Protein AF-A0A2X2SXK0-F1 (afdb_monomer)

Solvent-accessible surface area (backbone atoms only — not comparable to full-atom values): 7508 Å² total; per-residue (Å²): 117,48,99,84,74,48,75,44,63,49,76,51,75,51,76,50,79,52,72,46,80,45,92,98,57,70,77,46,78,46,72,36,73,45,78,49,72,50,71,60,50,86,94,46,49,73,61,50,53,57,49,49,55,52,52,51,52,52,48,50,56,54,34,50,54,50,48,59,58,48,49,57,56,49,52,54,53,51,55,50,53,58,53,60,69,69,55,80,92,82,76,85,80,74,82,86,83,87,78,94,75,85,86,76,88,78,86,81,90,80,88,86,88,133

Secondary structure (DSSP, 8-state):
--TT----EEEEEEEEEEEEE-TTS-EEEEEEEEEEEEE--GGGHHHHHHHHHHHHHHHHHHHHHHHHHHHHHHHHHHHHHHHHHTS----------PPP-PPP----------

Foldseek 3Di:
DPPVPDQFKDKDKDKDKDWDDDPPDDIHIDIFMDMDMDTDDPVPVVVVVVVVVVVVVVRVVVRVVVVVVCVVVVVVVVVVVVVVVVPDDPDPPDDDDDDDDDDDDDDDDDDDDD

Mean predicted aligned error: 14.66 Å

Nearest PDB structures (foldseek):
  4n4r-assembly2_D  TM=9.890E-01  e=6.776E-07  Salmonella enterica subsp. enterica serovar Typhimurium str. LT2
  5iv8-assembly2_D  TM=9.872E-01  e=9.344E-07  Klebsiella pneumoniae
  5ixm-assembly1_B  TM=9.706E-01  e=1.666E-06  Yersinia pestis
  4rh8-assembly3_C  TM=8.546E-01  e=3.378E-06  Escherichia coli K-12
  4p24-assembly1_F  TM=4.359E-01  e=4.104E+00  Staphylococcus aureus subsp. aureus Mu50

Organism: NCBI:txid158822

InterPro domains:
  IPR007485 LPS-assembly lipoprotein LptE [PF04390] (3-71)
  IPR007485 LPS-assembly lipoprotein LptE [PTHR38098] (2-93)

Radius of gyration: 30.76 Å; Cα contacts (8 Å, |Δi|>4): 80; chains: 1; bounding box: 57×73×69 Å

pLDDT: mean 79.18, std 21.16, range [33.12, 98.06]

Sequence (114 aa):
MFQNGQTAEYQMVMVVNAQVLIPGHDIYPISAKTYRSFFDNPLTALAKDAEQDLIIKEMYTNVAQQLIRKLLAVHAADLEATKDEAKPISAQKTVAPAPAGRVSTTLPATSVSK

Structure (mmCIF, N/CA/C/O backbone):
data_AF-A0A2X2SXK0-F1
#
_entry.id   AF-A0A2X2SXK0-F1
#
loop_
_atom_site.group_PDB
_atom_site.id
_atom_site.type_symbol
_atom_site.label_atom_id
_atom_site.label_alt_id
_atom_site.label_comp_id
_atom_site.label_asym_id
_atom_site.label_entity_id
_atom_site.label_seq_id
_atom_site.pdbx_PDB_ins_code
_atom_site.Cartn_x
_atom_site.Cartn_y
_atom_site.Cartn_z
_atom_site.occupancy
_atom_site.B_iso_or_equiv
_atom_site.auth_seq_id
_atom_site.auth_comp_id
_atom_site.auth_asym_id
_atom_site.auth_atom_id
_atom_site.pdbx_PDB_model_num
ATOM 1 N N . MET A 1 1 ? 0.387 -4.983 -24.939 1.00 58.34 1 MET A N 1
ATOM 2 C CA . MET A 1 1 ? 1.215 -6.090 -25.469 1.00 58.34 1 MET A CA 1
ATOM 3 C C . MET A 1 1 ? 1.787 -5.659 -26.806 1.00 58.34 1 MET A C 1
ATOM 5 O O . MET A 1 1 ? 1.009 -5.302 -27.685 1.00 58.34 1 MET A O 1
ATOM 9 N N . PHE A 1 2 ? 3.112 -5.625 -26.950 1.00 56.53 2 PHE A N 1
ATOM 10 C CA . PHE A 1 2 ? 3.741 -5.390 -28.252 1.00 56.53 2 PHE A CA 1
ATOM 11 C C . PHE A 1 2 ? 3.500 -6.601 -29.172 1.00 56.53 2 PHE A C 1
ATOM 13 O O . PHE A 1 2 ? 3.363 -7.725 -28.690 1.00 56.53 2 PHE A O 1
ATOM 20 N N . GLN A 1 3 ? 3.450 -6.398 -30.496 1.00 66.56 3 GLN A N 1
ATOM 21 C CA . GLN A 1 3 ? 3.160 -7.475 -31.466 1.00 66.56 3 GLN A CA 1
ATOM 22 C C . GLN A 1 3 ? 4.206 -8.611 -31.475 1.00 66.56 3 GLN A C 1
ATOM 24 O O . GLN A 1 3 ? 3.973 -9.660 -32.064 1.00 66.56 3 GLN A O 1
ATOM 29 N N . ASN A 1 4 ? 5.342 -8.417 -30.800 1.00 68.88 4 ASN A N 1
ATOM 30 C CA . ASN A 1 4 ? 6.443 -9.371 -30.659 1.00 68.88 4 ASN A CA 1
ATOM 31 C C . ASN A 1 4 ? 6.377 -10.229 -29.374 1.00 68.88 4 ASN A C 1
ATOM 33 O O . ASN A 1 4 ? 7.280 -11.029 -29.145 1.00 68.88 4 ASN A O 1
ATOM 37 N N . GLY A 1 5 ? 5.359 -10.057 -28.520 1.00 68.50 5 GLY A N 1
ATOM 38 C CA . GLY A 1 5 ? 5.208 -10.820 -27.273 1.00 68.50 5 GLY A CA 1
ATOM 39 C C . GLY A 1 5 ? 6.068 -10.344 -26.094 1.00 68.50 5 GLY A C 1
ATOM 40 O O . GLY A 1 5 ? 6.059 -10.996 -25.053 1.00 68.50 5 GLY A O 1
ATOM 41 N N . GLN A 1 6 ? 6.789 -9.222 -26.214 1.00 69.19 6 GLN A N 1
ATOM 42 C CA . GLN A 1 6 ? 7.516 -8.632 -25.084 1.00 69.19 6 GLN A CA 1
ATOM 43 C C . GLN A 1 6 ? 6.565 -7.939 -24.095 1.00 69.19 6 GLN A C 1
ATOM 45 O O . GLN A 1 6 ? 5.587 -7.292 -24.499 1.00 69.19 6 GLN A O 1
ATOM 50 N N . THR A 1 7 ? 6.877 -8.056 -22.797 1.00 70.00 7 THR A N 1
ATOM 51 C CA . THR A 1 7 ? 6.196 -7.326 -21.720 1.00 70.00 7 THR A CA 1
ATOM 52 C C . THR A 1 7 ? 6.298 -5.835 -21.996 1.00 70.00 7 THR A C 1
ATOM 54 O O . THR A 1 7 ? 7.387 -5.279 -22.049 1.00 70.00 7 THR A O 1
ATOM 57 N N . ALA A 1 8 ? 5.154 -5.192 -22.213 1.00 75.62 8 ALA A N 1
ATOM 58 C CA . ALA A 1 8 ? 5.117 -3.756 -22.456 1.00 75.62 8 ALA A CA 1
ATOM 59 C C . ALA A 1 8 ? 5.038 -2.967 -21.149 1.00 75.62 8 ALA A C 1
ATOM 61 O O . ALA A 1 8 ? 5.627 -1.901 -21.030 1.00 75.62 8 ALA A O 1
ATOM 62 N N . GLU A 1 9 ? 4.311 -3.504 -20.173 1.00 85.00 9 GLU A N 1
ATOM 63 C CA . GLU A 1 9 ? 3.930 -2.805 -18.955 1.00 85.00 9 GLU A CA 1
ATOM 64 C C . GLU A 1 9 ? 3.998 -3.773 -17.777 1.00 85.00 9 GLU A C 1
ATOM 66 O O . GLU A 1 9 ? 3.461 -4.882 -17.842 1.00 85.00 9 GLU A O 1
ATOM 71 N N . TYR A 1 10 ? 4.623 -3.334 -16.690 1.00 89.38 10 TYR A N 1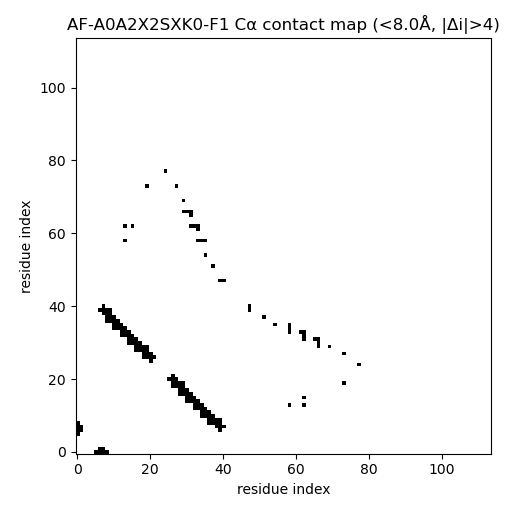
ATOM 72 C CA . TYR A 1 10 ? 4.501 -3.962 -15.384 1.00 89.38 10 TYR A CA 1
ATOM 73 C C . TYR A 1 10 ? 3.483 -3.204 -14.546 1.00 89.38 10 TYR A C 1
ATOM 75 O O . TYR A 1 10 ? 3.426 -1.974 -14.571 1.00 89.38 10 TYR A O 1
ATOM 83 N N . GLN A 1 11 ? 2.713 -3.948 -13.755 1.00 93.06 11 GLN A N 1
ATOM 84 C CA . GLN A 1 11 ? 1.829 -3.389 -12.742 1.00 93.06 11 GLN A CA 1
ATOM 85 C C . GLN A 1 11 ? 2.362 -3.734 -11.352 1.00 93.06 11 GLN A C 1
ATOM 87 O O . GLN A 1 11 ? 2.458 -4.901 -10.975 1.00 93.06 11 GLN A O 1
ATOM 92 N N . MET A 1 12 ? 2.654 -2.708 -10.563 1.00 94.56 12 MET A N 1
ATOM 93 C CA . MET A 1 12 ? 3.035 -2.821 -9.164 1.00 94.56 12 MET A CA 1
ATOM 94 C C . MET A 1 12 ? 1.803 -2.722 -8.276 1.00 94.56 12 MET A C 1
ATOM 96 O O . MET A 1 12 ? 0.989 -1.802 -8.395 1.00 94.56 12 MET A O 1
ATOM 100 N N . VAL A 1 13 ? 1.687 -3.665 -7.345 1.00 96.88 13 VAL A N 1
ATOM 101 C CA . VAL A 1 13 ? 0.603 -3.714 -6.367 1.00 96.88 13 VAL A CA 1
ATOM 102 C C . VAL A 1 13 ? 1.216 -3.789 -4.978 1.00 96.88 13 VAL A C 1
ATOM 104 O O . VAL A 1 13 ? 1.836 -4.789 -4.630 1.00 96.88 13 VAL A O 1
ATOM 107 N N . MET A 1 14 ? 1.020 -2.746 -4.173 1.00 97.44 14 MET A N 1
ATOM 108 C CA . MET A 1 14 ? 1.455 -2.733 -2.776 1.00 97.44 14 MET A CA 1
ATOM 109 C C . MET A 1 14 ? 0.229 -2.867 -1.884 1.00 97.44 14 MET A C 1
ATOM 111 O O . MET A 1 14 ? -0.683 -2.040 -1.942 1.00 97.44 14 MET A O 1
ATOM 115 N N . VAL A 1 15 ? 0.217 -3.924 -1.074 1.00 97.56 15 VAL A N 1
ATOM 116 C CA . VAL A 1 15 ? -0.799 -4.192 -0.055 1.00 97.56 15 VAL A CA 1
ATOM 117 C C . VAL A 1 15 ? -0.126 -4.062 1.300 1.00 97.56 15 VAL A C 1
ATOM 119 O O . VAL A 1 15 ? 0.858 -4.748 1.564 1.00 97.56 15 VAL A O 1
ATOM 122 N N . VAL A 1 16 ? -0.658 -3.196 2.155 1.00 97.88 16 VAL A N 1
ATOM 123 C CA . VAL A 1 16 ? -0.165 -3.021 3.522 1.00 97.88 16 VAL A CA 1
ATOM 124 C C . VAL A 1 16 ? -1.275 -3.380 4.488 1.00 97.88 16 VAL A C 1
ATOM 126 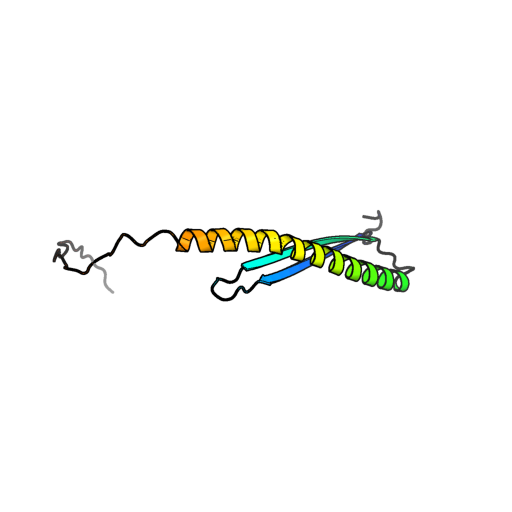O O . VAL A 1 16 ? -2.392 -2.877 4.371 1.00 97.88 16 VAL A O 1
ATOM 129 N N . ASN A 1 17 ? -0.943 -4.244 5.441 1.00 97.62 17 ASN A N 1
ATOM 130 C CA . ASN A 1 17 ? -1.808 -4.638 6.542 1.00 97.62 17 ASN A CA 1
ATOM 131 C C . ASN A 1 17 ? -1.209 -4.086 7.837 1.00 97.62 17 ASN A C 1
ATOM 133 O O . ASN A 1 17 ? -0.009 -4.221 8.066 1.00 97.62 17 ASN A O 1
ATOM 137 N N . ALA A 1 18 ? -2.040 -3.466 8.665 1.00 96.69 18 ALA A N 1
ATOM 138 C CA . ALA A 1 18 ? -1.663 -2.893 9.948 1.00 96.69 18 ALA A CA 1
ATOM 139 C C . ALA A 1 18 ? -2.783 -3.116 10.973 1.00 96.69 18 ALA A C 1
ATOM 141 O O . ALA A 1 18 ? -3.899 -3.509 10.631 1.00 96.69 18 ALA A O 1
ATOM 142 N N . GLN A 1 19 ? -2.474 -2.885 12.243 1.00 96.81 19 GLN A N 1
ATOM 143 C CA . GLN A 1 19 ? -3.418 -3.020 13.348 1.00 96.81 19 GLN A CA 1
ATOM 144 C C . GLN A 1 19 ? -3.275 -1.809 14.264 1.00 96.81 19 GLN A C 1
ATOM 146 O O . GLN A 1 19 ? -2.157 -1.364 14.528 1.00 96.81 19 GLN A O 1
ATOM 151 N N . VAL A 1 20 ? -4.402 -1.272 14.723 1.00 96.75 20 VAL A N 1
ATOM 152 C CA . VAL A 1 20 ? -4.449 -0.186 15.703 1.00 96.75 20 VAL A CA 1
ATOM 153 C C . VAL A 1 20 ? -4.852 -0.782 17.043 1.00 96.75 20 VAL A C 1
ATOM 155 O O . VAL A 1 20 ? -5.899 -1.415 17.147 1.00 96.75 20 VAL A O 1
ATOM 158 N N . LEU A 1 21 ? -4.005 -0.589 18.051 1.00 95.69 21 LEU A N 1
ATOM 159 C CA . LEU A 1 21 ? -4.256 -1.011 19.424 1.00 95.69 21 LEU A CA 1
ATOM 160 C C . LEU A 1 21 ? -4.659 0.212 20.249 1.00 95.69 21 LEU A C 1
ATOM 162 O O . LEU A 1 21 ? -3.866 1.145 20.387 1.00 95.69 21 LEU A O 1
ATOM 166 N N . ILE A 1 22 ? -5.866 0.186 20.809 1.00 94.00 22 ILE A N 1
ATOM 167 C CA . ILE A 1 22 ? -6.362 1.214 21.726 1.00 94.00 22 ILE A CA 1
ATOM 168 C C . ILE A 1 22 ? -6.482 0.565 23.112 1.00 94.00 22 ILE A C 1
ATOM 170 O O . ILE A 1 22 ? -7.237 -0.392 23.264 1.00 94.00 22 ILE A O 1
ATOM 174 N N . PRO A 1 23 ? -5.733 1.019 24.135 1.00 93.00 23 PRO A N 1
ATOM 175 C CA . PRO A 1 23 ? -5.845 0.460 25.479 1.00 93.00 23 PRO A CA 1
ATOM 176 C C . PRO A 1 23 ? -7.283 0.516 26.008 1.00 93.00 23 PRO A C 1
ATOM 178 O O . PRO A 1 23 ? -7.953 1.541 25.891 1.00 93.00 23 PRO A O 1
ATOM 181 N N . GLY A 1 24 ? -7.745 -0.584 26.604 1.00 90.38 24 GLY A N 1
ATOM 182 C CA . GLY A 1 24 ? -9.122 -0.713 27.093 1.00 90.38 24 GLY A CA 1
ATOM 183 C C . GLY A 1 24 ? -10.152 -1.059 26.015 1.00 90.38 24 GLY A C 1
ATOM 184 O O . GLY A 1 24 ? -11.295 -1.305 26.368 1.00 90.38 24 GLY A O 1
ATOM 185 N N . HIS A 1 25 ? -9.745 -1.137 24.747 1.00 89.88 25 HIS A N 1
ATOM 186 C CA . HIS A 1 25 ? -10.580 -1.547 23.621 1.00 89.88 25 HIS A CA 1
ATOM 187 C C . HIS A 1 25 ? -9.912 -2.701 22.859 1.00 89.88 25 HIS A C 1
ATOM 189 O O . HIS A 1 25 ? -8.794 -3.120 23.178 1.00 89.88 25 HIS A O 1
ATOM 195 N N . ASP A 1 26 ? -10.613 -3.240 21.862 1.00 90.31 26 ASP A N 1
ATOM 196 C CA . ASP A 1 26 ? -10.105 -4.328 21.026 1.00 90.31 26 ASP A CA 1
ATOM 197 C C . ASP A 1 26 ? -9.086 -3.827 19.973 1.00 90.31 26 ASP A C 1
ATOM 199 O O . ASP A 1 26 ? -8.766 -2.639 19.862 1.00 90.31 26 ASP A O 1
ATOM 203 N N . ILE A 1 27 ? -8.535 -4.755 19.197 1.00 94.44 27 ILE A N 1
ATOM 204 C CA . ILE A 1 27 ? -7.610 -4.491 18.099 1.00 94.44 27 ILE A CA 1
ATOM 205 C C . ILE A 1 27 ? -8.397 -4.197 16.820 1.00 94.44 27 ILE A C 1
ATOM 207 O O . ILE A 1 27 ? -9.187 -5.016 16.354 1.00 94.44 27 ILE A O 1
ATOM 211 N N . TYR A 1 28 ? -8.095 -3.071 16.171 1.00 97.00 28 TYR A N 1
ATOM 212 C CA . TYR A 1 28 ? -8.751 -2.664 14.928 1.00 97.00 28 TYR A CA 1
ATOM 213 C C . TYR A 1 28 ? -7.833 -2.905 13.717 1.00 97.00 28 TYR A C 1
ATOM 215 O O . TYR A 1 28 ? -6.890 -2.135 13.489 1.00 97.00 28 TYR A O 1
ATOM 223 N N . PRO A 1 29 ? -8.062 -3.962 12.913 1.00 97.06 29 PRO A N 1
ATO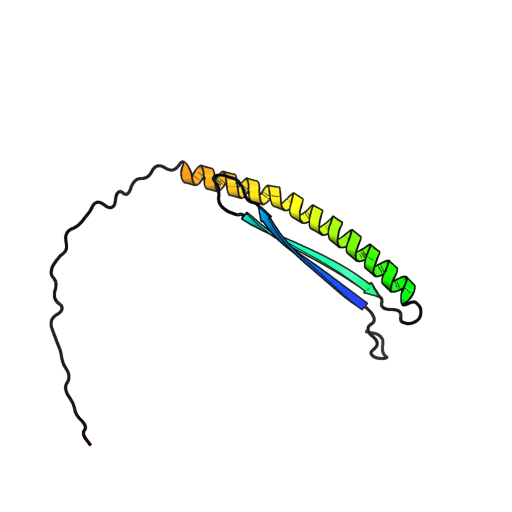M 224 C CA . PRO A 1 29 ? -7.268 -4.221 11.721 1.00 97.06 29 PRO A CA 1
ATOM 225 C C . PRO A 1 29 ? -7.605 -3.222 10.610 1.00 97.06 29 PRO A C 1
ATOM 227 O O . PRO A 1 29 ? -8.767 -2.967 10.296 1.00 97.06 29 PRO A O 1
ATOM 230 N N . ILE A 1 30 ? -6.573 -2.699 9.954 1.00 97.44 30 ILE A N 1
ATOM 231 C CA . ILE A 1 30 ? -6.708 -1.822 8.792 1.00 97.44 30 ILE A CA 1
ATOM 232 C C . ILE A 1 30 ? -5.786 -2.293 7.671 1.00 97.44 30 ILE A C 1
ATOM 234 O O . ILE A 1 30 ? -4.666 -2.747 7.892 1.00 97.44 30 ILE A O 1
ATOM 238 N N . SER A 1 31 ? -6.248 -2.165 6.434 1.00 97.56 31 SER A N 1
ATOM 239 C CA . SER A 1 31 ? -5.447 -2.483 5.253 1.00 97.56 31 SER A CA 1
ATOM 240 C C . SER A 1 31 ? -5.566 -1.388 4.209 1.00 97.56 31 SER A C 1
ATOM 242 O O . SER A 1 31 ? -6.578 -0.694 4.138 1.00 97.56 31 SER A O 1
ATOM 244 N N . ALA A 1 32 ? -4.547 -1.205 3.385 1.00 97.50 32 ALA A N 1
ATOM 245 C CA . ALA A 1 32 ? -4.574 -0.270 2.270 1.00 97.50 32 ALA A CA 1
ATOM 246 C C . ALA A 1 32 ? -3.858 -0.876 1.066 1.00 97.50 32 ALA A C 1
ATOM 248 O O . ALA A 1 32 ? -2.978 -1.728 1.207 1.00 97.50 32 ALA A O 1
ATOM 249 N N . LYS A 1 33 ? -4.272 -0.456 -0.130 1.00 97.69 33 LYS A N 1
ATOM 250 C CA . LYS A 1 33 ? -3.771 -1.005 -1.384 1.00 97.69 33 LYS A CA 1
ATOM 251 C C . LYS A 1 33 ? -3.566 0.112 -2.388 1.00 97.69 33 LYS A C 1
ATOM 253 O O . LYS A 1 33 ? -4.468 0.914 -2.615 1.00 97.69 33 LYS A O 1
ATOM 258 N N . THR A 1 34 ? -2.393 0.145 -3.005 1.00 97.00 34 THR A N 1
ATOM 259 C CA . THR A 1 34 ? -2.111 1.068 -4.103 1.00 97.00 34 THR A CA 1
ATOM 260 C C . THR A 1 34 ? -1.599 0.319 -5.321 1.00 97.00 34 THR A C 1
ATOM 262 O O . THR A 1 34 ? -1.041 -0.778 -5.220 1.00 97.00 34 THR A O 1
ATOM 265 N N . TYR A 1 35 ? -1.813 0.943 -6.470 1.00 96.38 35 TYR A N 1
ATOM 266 C CA . TYR A 1 35 ? -1.518 0.406 -7.784 1.00 96.38 35 TYR A CA 1
ATOM 267 C C . TYR A 1 35 ? -0.711 1.436 -8.566 1.00 96.38 35 TYR A C 1
ATOM 269 O O . TYR A 1 35 ? -1.008 2.637 -8.519 1.00 96.38 35 TYR A O 1
ATOM 277 N N . ARG A 1 36 ? 0.30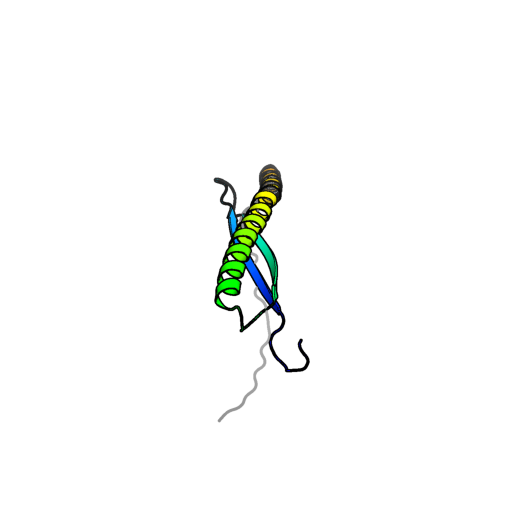4 0.965 -9.281 1.00 95.50 36 ARG A N 1
ATOM 278 C CA . ARG A 1 36 ? 1.093 1.748 -10.234 1.00 95.50 36 ARG A CA 1
ATOM 279 C C . ARG A 1 36 ? 1.426 0.881 -11.436 1.00 95.50 36 ARG A C 1
ATOM 281 O O . ARG A 1 36 ? 1.541 -0.330 -11.286 1.00 95.50 36 ARG A O 1
ATOM 288 N N . SER A 1 37 ? 1.596 1.502 -12.593 1.00 92.25 37 SER A N 1
ATOM 289 C CA . SER A 1 37 ? 2.020 0.816 -13.812 1.00 92.25 37 SER A CA 1
ATOM 290 C C . SER A 1 37 ? 3.180 1.575 -14.439 1.00 92.25 37 SER A C 1
ATOM 292 O O . SER A 1 37 ? 3.186 2.805 -14.392 1.00 92.25 37 SER A O 1
ATOM 294 N N . PHE A 1 38 ? 4.147 0.859 -15.009 1.00 90.56 38 PHE A N 1
ATOM 295 C CA . PHE A 1 38 ? 5.285 1.445 -15.716 1.00 90.56 38 PHE A CA 1
ATOM 296 C C . PHE A 1 38 ? 5.693 0.576 -16.906 1.00 90.56 38 PHE A C 1
ATOM 298 O O . PHE A 1 38 ? 5.477 -0.636 -16.908 1.00 90.56 38 PHE A O 1
ATOM 305 N N . PHE A 1 39 ? 6.268 1.203 -17.931 1.00 89.19 39 PHE A N 1
ATOM 306 C CA . PHE A 1 39 ? 6.701 0.508 -19.142 1.00 89.19 39 PHE A CA 1
ATOM 307 C C . PHE A 1 39 ? 8.083 -0.118 -18.968 1.00 89.19 39 PHE A C 1
ATOM 309 O O . PHE A 1 39 ? 8.997 0.547 -18.466 1.00 89.19 39 PHE A O 1
ATOM 316 N N . ASP A 1 40 ? 8.242 -1.349 -19.451 1.00 86.44 40 ASP A N 1
ATOM 317 C CA . ASP A 1 40 ? 9.540 -2.023 -19.526 1.00 86.44 40 ASP A CA 1
ATOM 318 C C . ASP A 1 40 ? 10.333 -1.537 -20.749 1.00 86.44 40 ASP A C 1
ATOM 320 O O . ASP A 1 40 ? 9.773 -1.298 -21.821 1.00 86.44 40 ASP A O 1
ATOM 324 N N . ASN A 1 41 ? 11.648 -1.380 -20.593 1.00 86.00 41 ASN A N 1
ATOM 325 C CA . ASN A 1 41 ? 12.552 -1.084 -21.700 1.00 86.00 41 ASN A CA 1
ATOM 326 C C . ASN A 1 41 ? 13.925 -1.747 -21.474 1.00 86.00 41 ASN A C 1
ATOM 328 O O . ASN A 1 41 ? 14.758 -1.192 -20.745 1.00 86.00 41 ASN A O 1
ATOM 332 N N . PRO A 1 42 ? 14.210 -2.875 -22.158 1.00 83.62 42 PRO A N 1
ATOM 333 C CA . PRO A 1 42 ? 15.476 -3.597 -22.028 1.00 83.62 42 PRO A CA 1
ATOM 334 C C . PRO A 1 42 ? 16.718 -2.767 -22.376 1.00 83.62 42 PRO A C 1
ATOM 336 O O . PRO A 1 42 ? 17.793 -3.009 -21.835 1.00 83.62 42 PRO A O 1
ATOM 339 N N . LEU A 1 43 ? 16.587 -1.768 -23.259 1.00 88.31 43 LEU A N 1
ATOM 340 C CA . LEU A 1 43 ? 17.706 -0.912 -23.669 1.00 88.31 43 LEU A CA 1
ATOM 341 C C . LEU A 1 43 ? 18.106 0.095 -22.581 1.00 88.31 43 LEU A C 1
ATOM 343 O O . LEU A 1 43 ? 19.195 0.660 -22.637 1.00 88.31 43 LEU A O 1
ATOM 347 N N . THR A 1 44 ? 17.236 0.329 -21.595 1.00 88.94 44 THR A N 1
ATOM 348 C CA . THR A 1 44 ? 17.436 1.318 -20.528 1.00 88.94 44 THR A CA 1
ATOM 349 C C . THR A 1 44 ? 17.217 0.712 -19.142 1.00 88.94 44 THR A C 1
ATOM 351 O O . THR A 1 44 ? 16.697 1.387 -18.254 1.00 88.94 44 THR A O 1
ATOM 354 N N . ALA A 1 45 ? 17.601 -0.553 -18.944 1.00 87.81 45 ALA A N 1
ATOM 355 C CA . ALA A 1 45 ? 17.314 -1.301 -17.716 1.00 87.81 45 ALA A CA 1
ATOM 356 C C . ALA A 1 45 ? 17.770 -0.576 -16.432 1.00 87.81 45 ALA A C 1
ATOM 358 O O . ALA A 1 45 ? 17.008 -0.492 -15.477 1.00 87.81 45 ALA A O 1
ATOM 359 N N . LEU A 1 46 ? 18.963 0.033 -16.431 1.00 91.81 46 LEU A N 1
ATOM 360 C CA . LEU A 1 46 ? 19.479 0.769 -15.266 1.00 91.81 46 LEU A CA 1
ATOM 361 C C . LEU A 1 46 ? 18.626 1.998 -14.906 1.00 91.81 46 LEU A C 1
ATOM 363 O O . LEU A 1 46 ? 18.393 2.279 -13.736 1.00 91.81 46 LEU A O 1
ATOM 367 N N . ALA A 1 47 ? 18.148 2.735 -15.909 1.00 91.88 47 ALA A N 1
ATOM 368 C CA . ALA A 1 47 ? 17.269 3.877 -15.667 1.00 91.88 47 ALA A CA 1
ATOM 369 C C . ALA A 1 47 ? 15.881 3.423 -15.189 1.00 91.88 47 ALA A C 1
ATOM 371 O O . ALA A 1 47 ? 15.268 4.097 -14.364 1.00 91.88 47 ALA A O 1
ATOM 372 N N . LYS A 1 48 ? 15.402 2.271 -15.679 1.00 91.94 48 LYS A N 1
ATOM 373 C CA . LYS A 1 48 ? 14.129 1.672 -15.257 1.00 91.94 48 LYS A CA 1
ATOM 374 C C . LYS A 1 48 ? 14.153 1.16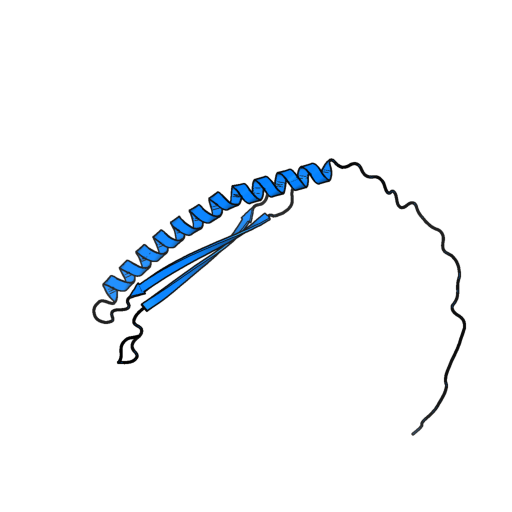9 -13.818 1.00 91.94 48 LYS A C 1
ATOM 376 O O . LYS A 1 48 ? 13.159 1.341 -13.122 1.00 91.94 48 LYS A O 1
ATOM 381 N N . ASP A 1 49 ? 15.283 0.648 -13.357 1.00 90.44 49 ASP A N 1
ATOM 382 C CA . ASP A 1 49 ? 15.480 0.287 -11.950 1.00 90.44 49 ASP A CA 1
ATOM 383 C C . ASP A 1 49 ? 15.352 1.518 -11.032 1.00 90.44 49 ASP A C 1
ATOM 385 O O . ASP A 1 49 ? 14.566 1.531 -10.085 1.00 90.44 49 ASP A O 1
ATOM 389 N N . ALA A 1 50 ? 16.006 2.627 -11.398 1.00 93.88 50 ALA A N 1
ATOM 390 C CA . ALA A 1 50 ? 15.877 3.889 -10.667 1.00 93.88 50 ALA A CA 1
ATOM 391 C C . ALA A 1 50 ? 14.443 4.466 -10.697 1.00 93.88 50 ALA A C 1
ATOM 393 O O . ALA A 1 50 ? 13.977 5.022 -9.700 1.00 93.88 50 ALA A O 1
ATOM 394 N N . GLU A 1 51 ? 13.725 4.337 -11.819 1.00 92.19 51 GLU A N 1
ATOM 395 C CA . GLU A 1 51 ? 12.308 4.717 -11.928 1.00 92.19 51 GLU A CA 1
ATOM 396 C C . GLU A 1 51 ? 11.438 3.875 -10.985 1.00 92.19 51 GLU A C 1
ATOM 398 O O . GLU A 1 51 ? 10.612 4.421 -10.251 1.00 92.19 51 GLU A O 1
ATOM 403 N N . GLN A 1 52 ? 11.658 2.560 -10.950 1.00 93.62 52 GLN A N 1
ATOM 404 C CA . GLN A 1 52 ? 10.937 1.648 -10.069 1.00 93.62 52 GLN A CA 1
ATOM 405 C C . GLN A 1 52 ? 11.127 2.022 -8.593 1.00 93.62 52 GLN A C 1
ATOM 407 O O . GLN A 1 52 ? 10.149 2.068 -7.844 1.00 93.62 52 GLN A O 1
ATOM 412 N N . ASP A 1 53 ? 12.346 2.362 -8.175 1.00 95.62 53 ASP A N 1
ATOM 413 C CA . ASP A 1 53 ? 12.626 2.818 -6.810 1.00 95.62 53 ASP A CA 1
ATOM 414 C C . ASP A 1 53 ? 11.860 4.092 -6.437 1.00 95.62 53 ASP A C 1
ATOM 416 O O . ASP A 1 53 ? 11.369 4.231 -5.310 1.00 95.62 53 ASP A O 1
ATOM 420 N N . LEU A 1 54 ? 11.732 5.037 -7.373 1.00 96.06 54 LEU A N 1
ATOM 421 C CA . LEU A 1 54 ? 10.920 6.234 -7.161 1.00 96.06 54 LEU A CA 1
ATOM 422 C C . LEU A 1 54 ? 9.433 5.889 -7.057 1.00 96.06 54 LEU A C 1
ATOM 424 O O . LEU A 1 54 ? 8.769 6.354 -6.128 1.00 96.06 54 LEU A O 1
ATOM 428 N N . ILE A 1 55 ? 8.928 5.017 -7.933 1.00 96.12 55 ILE A N 1
ATOM 429 C CA . ILE A 1 55 ? 7.541 4.542 -7.887 1.00 96.12 55 ILE A CA 1
ATOM 430 C C . ILE A 1 55 ? 7.249 3.875 -6.540 1.00 96.12 55 ILE A C 1
ATOM 432 O O . ILE A 1 55 ? 6.225 4.166 -5.922 1.00 96.12 55 ILE A O 1
ATOM 436 N N . ILE A 1 56 ? 8.147 3.025 -6.038 1.00 96.69 56 ILE A N 1
ATOM 437 C CA . ILE A 1 56 ? 7.992 2.362 -4.737 1.00 96.69 56 ILE A CA 1
ATOM 438 C C . ILE A 1 56 ? 7.896 3.396 -3.611 1.00 96.69 56 ILE A C 1
ATOM 440 O O . ILE A 1 56 ? 6.993 3.306 -2.775 1.00 96.69 56 ILE A O 1
ATOM 444 N N . LYS A 1 57 ? 8.779 4.401 -3.593 1.00 97.81 57 LYS A N 1
ATOM 445 C CA . LYS A 1 57 ? 8.746 5.479 -2.590 1.00 97.81 57 LYS A CA 1
ATOM 446 C C . LYS A 1 57 ? 7.422 6.239 -2.624 1.00 97.81 57 LYS A C 1
ATOM 448 O O . LYS A 1 57 ? 6.805 6.442 -1.580 1.00 97.81 57 LYS A O 1
ATOM 453 N N . GLU A 1 58 ? 6.936 6.594 -3.809 1.00 96.88 58 GLU A N 1
ATOM 454 C CA . GLU A 1 58 ? 5.626 7.228 -3.948 1.00 96.88 58 GLU A CA 1
ATOM 455 C C . GLU A 1 58 ? 4.489 6.308 -3.494 1.00 96.88 58 GLU A C 1
ATOM 457 O O . GLU A 1 58 ? 3.545 6.760 -2.841 1.00 96.88 58 GLU A O 1
ATOM 462 N N . MET A 1 59 ? 4.546 5.013 -3.815 1.00 98.00 59 MET A N 1
ATOM 463 C CA . MET A 1 59 ? 3.559 4.033 -3.357 1.00 98.00 59 MET A CA 1
ATOM 464 C C . MET A 1 59 ? 3.517 3.974 -1.830 1.00 98.00 59 MET A C 1
ATOM 466 O O . MET A 1 59 ? 2.418 3.996 -1.273 1.00 98.00 59 MET A O 1
ATOM 470 N N . TYR A 1 60 ? 4.671 4.001 -1.156 1.00 97.88 60 TYR A N 1
ATOM 471 C CA . TYR A 1 60 ? 4.740 4.086 0.303 1.00 97.88 60 TYR A CA 1
ATOM 472 C C . TYR A 1 60 ? 4.037 5.332 0.841 1.00 97.88 60 TYR A C 1
ATOM 474 O O . TYR A 1 60 ? 3.176 5.209 1.714 1.00 97.88 60 TYR A O 1
ATOM 482 N N . THR A 1 61 ? 4.335 6.519 0.306 1.00 98.00 61 THR A N 1
ATOM 483 C CA . THR A 1 61 ? 3.687 7.767 0.743 1.00 98.00 61 THR A CA 1
ATOM 484 C C . THR A 1 61 ? 2.172 7.721 0.535 1.00 98.00 61 THR A C 1
ATOM 486 O O . THR A 1 61 ? 1.404 8.062 1.437 1.00 98.00 61 THR A O 1
ATOM 489 N N . ASN A 1 62 ? 1.722 7.237 -0.625 1.00 97.44 62 ASN A N 1
ATOM 490 C CA . ASN A 1 62 ? 0.300 7.129 -0.946 1.00 97.44 62 ASN A CA 1
ATOM 491 C C . ASN A 1 62 ? -0.430 6.145 -0.023 1.00 97.44 62 ASN A C 1
ATOM 493 O O . ASN A 1 62 ? -1.523 6.444 0.462 1.00 97.44 62 ASN A O 1
ATOM 497 N N . VAL A 1 63 ? 0.162 4.977 0.242 1.00 98.06 63 VAL A N 1
ATOM 498 C CA . VAL A 1 63 ? -0.429 3.974 1.137 1.00 98.06 63 VAL A CA 1
ATOM 499 C C . VAL A 1 63 ? -0.443 4.467 2.580 1.00 98.06 63 VAL A C 1
ATOM 501 O O . VAL A 1 63 ? -1.464 4.325 3.250 1.00 98.06 63 VAL A O 1
ATOM 504 N N . ALA A 1 64 ? 0.627 5.111 3.048 1.00 97.81 64 ALA A N 1
ATOM 505 C CA . ALA A 1 64 ? 0.671 5.708 4.380 1.00 97.81 64 ALA A CA 1
ATOM 506 C C . ALA A 1 64 ? -0.452 6.740 4.569 1.00 97.81 64 ALA A C 1
ATOM 508 O O . ALA A 1 64 ? -1.178 6.698 5.561 1.00 97.81 64 ALA A O 1
ATOM 509 N N . GLN A 1 65 ? -0.674 7.610 3.581 1.00 97.31 65 GLN A N 1
ATOM 510 C CA . GLN A 1 65 ? -1.768 8.579 3.616 1.00 97.31 65 GLN A CA 1
ATOM 511 C C . GLN A 1 65 ? -3.148 7.904 3.671 1.00 97.31 65 GLN A C 1
ATOM 513 O O . GLN A 1 65 ? -4.043 8.375 4.378 1.00 97.31 65 GLN A O 1
ATOM 518 N N . GLN A 1 66 ? -3.340 6.798 2.945 1.00 97.56 66 GLN A N 1
ATOM 519 C CA . GLN A 1 66 ? -4.574 6.014 3.030 1.00 97.56 66 GLN A CA 1
ATOM 520 C C . GLN A 1 66 ? -4.763 5.401 4.423 1.00 97.56 66 GLN A C 1
ATOM 522 O O . GLN A 1 66 ? -5.866 5.472 4.961 1.00 97.56 66 GLN A O 1
ATOM 527 N N . LEU A 1 67 ? -3.708 4.843 5.024 1.00 97.50 67 LEU A N 1
ATOM 528 C CA . LEU A 1 67 ? -3.766 4.276 6.374 1.00 97.50 67 LEU A CA 1
ATOM 529 C C . LEU A 1 67 ? -4.101 5.338 7.424 1.00 97.50 67 LEU A C 1
ATOM 531 O O . LEU A 1 67 ? -4.984 5.110 8.245 1.00 97.50 67 LEU A O 1
ATOM 535 N N . ILE A 1 68 ? -3.480 6.519 7.352 1.00 97.19 68 ILE A N 1
ATOM 536 C CA . ILE A 1 68 ? -3.768 7.632 8.270 1.00 97.19 68 ILE A CA 1
ATOM 537 C C . ILE A 1 68 ? -5.243 8.036 8.182 1.00 97.19 68 ILE A C 1
ATOM 539 O O . ILE A 1 68 ? -5.900 8.207 9.203 1.00 97.19 68 ILE A O 1
ATOM 543 N N . ARG A 1 69 ? -5.810 8.128 6.973 1.00 97.38 69 ARG A N 1
ATOM 544 C CA . ARG A 1 69 ? -7.246 8.413 6.811 1.00 97.38 69 ARG A CA 1
ATOM 545 C C . ARG A 1 69 ? -8.131 7.326 7.417 1.00 97.38 69 ARG A C 1
ATOM 547 O O . ARG A 1 69 ? -9.187 7.646 7.953 1.00 97.38 69 ARG A O 1
ATOM 554 N N . LYS A 1 70 ? -7.712 6.057 7.366 1.00 97.06 70 LYS A N 1
ATOM 555 C CA . LYS A 1 70 ? -8.451 4.951 7.991 1.00 97.06 70 LYS A CA 1
ATOM 556 C C . LYS A 1 70 ? -8.464 5.019 9.517 1.00 97.06 70 LYS A C 1
ATOM 558 O O . LYS A 1 70 ? -9.368 4.441 10.109 1.00 97.06 70 LYS A O 1
ATOM 563 N N . LEU A 1 71 ? -7.571 5.783 10.151 1.00 96.38 71 LEU A N 1
ATOM 564 C CA . LEU A 1 71 ? -7.651 6.043 11.592 1.00 96.38 71 LEU A CA 1
ATOM 565 C C . LEU A 1 71 ? -8.950 6.769 11.976 1.00 96.38 71 LEU A C 1
ATOM 567 O O . LEU A 1 71 ? -9.470 6.536 13.060 1.00 96.38 71 LEU A O 1
ATOM 571 N N . LEU A 1 72 ? -9.529 7.576 11.075 1.00 96.19 72 LEU A N 1
ATOM 572 C CA . LEU A 1 72 ? -10.843 8.199 11.296 1.00 96.19 72 LEU A CA 1
ATOM 573 C C . LEU A 1 72 ? -11.959 7.151 11.390 1.00 96.19 72 LEU A C 1
ATOM 575 O O . LEU A 1 72 ? -12.862 7.277 12.211 1.00 96.19 72 LEU A O 1
ATOM 579 N N . ALA A 1 73 ? -11.882 6.103 10.566 1.00 95.1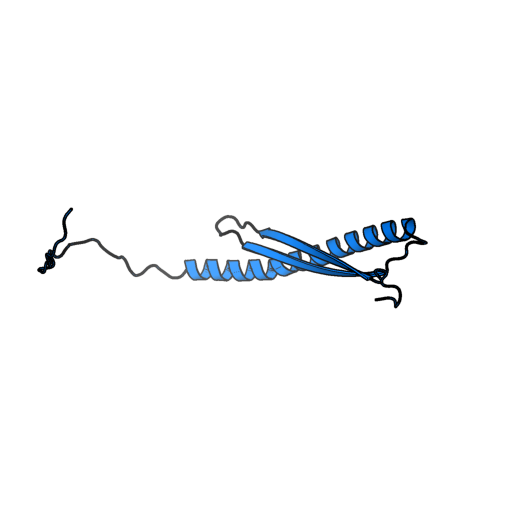2 73 ALA A N 1
ATOM 580 C CA . ALA A 1 73 ? -12.834 4.998 10.606 1.00 95.12 73 ALA A CA 1
ATOM 581 C C . ALA A 1 73 ? -12.657 4.145 11.871 1.00 95.12 73 ALA A C 1
ATOM 583 O O . ALA A 1 73 ? -13.647 3.735 12.465 1.00 95.12 73 ALA A O 1
ATOM 584 N N . VAL A 1 74 ? -11.411 3.926 12.308 1.00 95.81 74 VAL A N 1
ATOM 585 C CA . VAL A 1 74 ? -11.115 3.244 13.579 1.00 95.81 74 VAL A CA 1
ATOM 586 C C . VAL A 1 74 ? -11.680 4.029 14.760 1.00 95.81 74 VAL A C 1
ATOM 588 O O . VAL A 1 74 ? -12.358 3.453 15.598 1.00 95.81 74 VAL A O 1
ATOM 591 N N . HIS A 1 75 ? -11.475 5.347 14.792 1.00 93.62 75 HIS A N 1
ATOM 592 C CA . HIS A 1 75 ? -12.021 6.185 15.857 1.00 93.62 75 HIS A CA 1
ATOM 593 C C . HIS A 1 75 ? -13.555 6.151 15.896 1.00 93.62 75 HIS A C 1
ATOM 595 O O . HIS A 1 75 ? -14.140 6.069 16.969 1.00 93.62 75 HIS A O 1
ATOM 601 N N . ALA A 1 76 ? -14.217 6.163 14.736 1.00 93.75 76 ALA A N 1
ATOM 602 C CA . ALA A 1 76 ? -15.668 6.010 14.683 1.00 93.75 76 ALA A CA 1
ATOM 603 C C . ALA A 1 76 ? -16.127 4.646 15.231 1.00 93.75 76 ALA A C 1
ATOM 605 O O . ALA A 1 76 ? -17.097 4.599 15.979 1.00 93.75 76 ALA A O 1
ATOM 606 N N . ALA A 1 77 ? -15.426 3.556 14.898 1.00 91.94 77 ALA A N 1
ATOM 607 C CA . ALA A 1 77 ? -15.740 2.220 15.412 1.00 91.94 77 ALA A CA 1
ATOM 608 C C . ALA A 1 77 ? -15.564 2.117 16.939 1.00 91.94 77 ALA A C 1
ATOM 610 O O . ALA A 1 77 ? -16.385 1.502 17.612 1.00 91.94 77 ALA A O 1
ATOM 611 N N . ASP A 1 78 ? -14.536 2.770 17.478 1.00 91.31 78 ASP A N 1
ATOM 612 C CA . ASP A 1 78 ? -14.238 2.820 18.911 1.00 91.31 78 ASP A CA 1
ATOM 613 C C . ASP A 1 78 ? -15.334 3.522 19.728 1.00 91.31 78 ASP A C 1
ATOM 615 O O . ASP A 1 78 ? -15.771 3.034 20.773 1.00 91.31 78 ASP A O 1
ATOM 619 N N . LEU A 1 79 ? -15.862 4.631 19.201 1.00 89.62 79 LEU A N 1
ATOM 620 C CA . LEU A 1 79 ? -16.968 5.354 19.831 1.00 89.62 79 LEU A CA 1
ATOM 621 C C . LEU A 1 79 ? -18.263 4.535 19.875 1.00 89.62 79 LEU A C 1
ATOM 623 O O . LEU A 1 79 ? -19.021 4.658 20.835 1.00 89.62 79 LEU A O 1
ATOM 627 N N . GLU A 1 80 ? -18.542 3.722 18.854 1.00 87.94 80 GLU A N 1
ATOM 628 C CA . GLU A 1 80 ? -19.708 2.831 18.863 1.00 87.94 80 GLU A CA 1
ATOM 629 C C . GLU A 1 80 ? -19.527 1.694 19.877 1.00 87.94 80 GLU A C 1
ATOM 631 O O . GLU A 1 80 ? -20.440 1.439 20.660 1.00 87.94 80 GLU A O 1
ATOM 636 N N . ALA A 1 81 ? -18.328 1.107 19.967 1.00 82.50 81 ALA A N 1
ATOM 637 C CA . ALA A 1 81 ? -18.018 0.096 20.979 1.00 82.50 81 ALA A CA 1
ATOM 638 C C . ALA A 1 81 ? -18.200 0.639 22.412 1.00 82.50 81 ALA A C 1
ATOM 640 O O . ALA A 1 81 ? -18.852 0.002 23.237 1.00 82.50 81 ALA A O 1
ATOM 641 N N . THR A 1 82 ? -17.735 1.865 22.685 1.00 80.00 82 THR A N 1
ATOM 642 C CA . THR A 1 82 ? -17.932 2.528 23.990 1.00 80.00 82 THR A CA 1
ATOM 643 C C . THR A 1 82 ? -19.420 2.770 24.310 1.00 80.00 82 THR A C 1
ATOM 645 O O . THR A 1 82 ? -19.840 2.693 25.466 1.00 80.00 82 THR A O 1
ATOM 648 N N . LYS A 1 83 ? -20.252 3.085 23.305 1.00 75.12 83 LYS A N 1
ATOM 649 C CA . LYS A 1 83 ? -21.703 3.299 23.494 1.00 75.12 83 LYS A CA 1
ATOM 650 C C . LYS A 1 83 ? -22.448 1.998 23.775 1.00 75.12 83 LYS A C 1
ATOM 652 O O . LYS A 1 83 ? -23.375 2.005 24.585 1.00 75.12 83 LYS A O 1
ATOM 657 N N . ASP A 1 84 ? -22.054 0.907 23.126 1.00 62.38 84 ASP A N 1
ATOM 658 C CA . ASP A 1 84 ? -22.638 -0.414 23.361 1.00 62.38 84 ASP A CA 1
ATOM 659 C C . ASP A 1 84 ? -22.321 -0.930 24.776 1.00 62.38 84 ASP A C 1
ATOM 661 O O . ASP A 1 84 ? -23.183 -1.541 25.413 1.00 62.38 84 ASP A O 1
ATOM 665 N N . GLU A 1 85 ? -21.154 -0.586 25.330 1.00 59.88 85 GLU A N 1
ATOM 666 C CA . GLU A 1 85 ? -20.804 -0.866 26.731 1.00 59.88 85 GLU A CA 1
ATOM 667 C C . GLU A 1 85 ? -21.638 -0.065 27.753 1.00 59.88 85 GLU A C 1
ATOM 669 O O . GLU A 1 85 ? -21.815 -0.502 28.892 1.00 59.88 85 GLU A O 1
ATOM 674 N N . ALA A 1 86 ? -22.228 1.071 27.360 1.00 56.38 86 ALA A N 1
ATOM 675 C CA . ALA A 1 86 ? -23.090 1.889 28.219 1.00 56.38 86 ALA A CA 1
ATOM 676 C C . ALA A 1 86 ? -24.562 1.419 28.270 1.00 56.38 86 ALA A C 1
ATOM 678 O O . ALA A 1 86 ? -25.380 2.024 28.973 1.00 56.38 86 ALA A O 1
ATOM 679 N N . LYS A 1 87 ? -24.934 0.340 27.563 1.00 45.66 87 LYS A N 1
ATOM 680 C CA . LYS A 1 87 ? -26.273 -0.258 27.673 1.00 45.66 87 LYS A CA 1
ATOM 681 C C . LYS A 1 87 ? -26.306 -1.225 28.866 1.00 45.66 87 LYS A C 1
ATOM 683 O O . LYS A 1 87 ? -25.611 -2.240 28.846 1.00 45.66 87 LYS A O 1
ATOM 688 N N . PRO A 1 88 ? -27.109 -0.958 29.915 1.00 45.19 88 PRO A N 1
ATOM 689 C CA . PRO A 1 88 ? -27.060 -1.751 31.130 1.00 45.19 88 PRO A CA 1
ATOM 690 C C . PRO A 1 88 ? -27.538 -3.184 30.880 1.00 45.19 88 PRO A C 1
ATOM 692 O O . PRO A 1 88 ? -28.520 -3.448 30.184 1.00 45.19 88 PRO A O 1
ATOM 695 N N . ILE A 1 89 ? -26.817 -4.091 31.527 1.00 50.12 89 ILE A N 1
ATOM 696 C CA . ILE A 1 89 ? -27.093 -5.508 31.728 1.00 50.12 89 ILE A C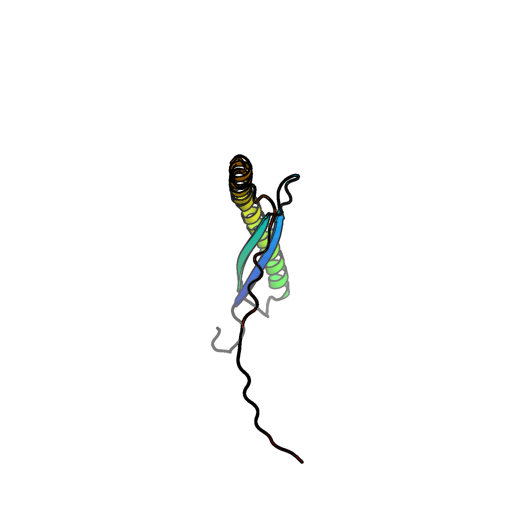A 1
ATOM 697 C C . ILE A 1 89 ? -28.539 -5.691 32.224 1.00 50.12 89 ILE A C 1
ATOM 699 O O . ILE A 1 89 ? -28.869 -5.291 33.338 1.00 50.12 89 ILE A O 1
ATOM 703 N N . SER A 1 90 ? -29.394 -6.357 31.444 1.00 46.22 90 SER A N 1
ATOM 704 C CA . SER A 1 90 ? -30.578 -7.035 31.987 1.00 46.22 90 SER A CA 1
ATOM 705 C C . SER A 1 90 ? -30.924 -8.275 31.171 1.00 46.22 90 SER A C 1
ATOM 707 O O . SER A 1 90 ? -31.752 -8.259 30.266 1.00 46.22 90 SER A O 1
ATOM 709 N N . ALA A 1 91 ? -30.230 -9.360 31.498 1.00 41.06 91 ALA A N 1
ATOM 710 C CA . ALA A 1 91 ? -30.800 -10.699 31.585 1.00 41.06 91 ALA A CA 1
ATOM 711 C C . ALA A 1 91 ? -29.800 -11.560 32.363 1.00 41.06 91 ALA A C 1
ATOM 713 O O . ALA A 1 91 ? -28.998 -12.304 31.800 1.00 41.06 91 ALA A O 1
ATOM 714 N N . GLN A 1 92 ? -29.832 -11.423 33.690 1.00 38.69 92 GLN A N 1
ATOM 715 C CA . GLN A 1 92 ? -29.316 -12.448 34.587 1.00 38.69 92 GLN A CA 1
ATOM 716 C C . GLN A 1 92 ? -29.973 -13.781 34.209 1.00 38.69 92 GLN A C 1
ATOM 718 O O . GLN A 1 92 ? -31.159 -13.986 34.457 1.00 38.69 92 GLN A O 1
ATOM 723 N N . LYS A 1 93 ? -29.208 -14.704 33.622 1.00 39.44 93 LYS A N 1
ATOM 724 C CA . LYS A 1 93 ? -29.595 -16.113 33.587 1.00 39.44 93 LYS A CA 1
ATOM 725 C C . LYS A 1 93 ? -29.179 -16.727 34.918 1.00 39.44 93 LYS A C 1
ATOM 727 O O . LYS A 1 93 ? -28.060 -17.205 35.080 1.00 39.44 93 LYS A O 1
ATOM 732 N N . THR A 1 94 ? -30.076 -16.628 35.892 1.00 33.12 94 THR A N 1
ATOM 733 C CA . THR A 1 94 ? -30.009 -17.365 37.151 1.00 33.12 94 THR A CA 1
ATOM 734 C C . THR A 1 94 ? -30.071 -18.878 36.905 1.00 33.12 94 THR A C 1
ATOM 736 O O . THR A 1 94 ? -30.594 -19.376 35.909 1.00 33.12 94 THR A O 1
ATOM 739 N N . VAL A 1 95 ? -29.438 -19.586 37.831 1.00 38.09 95 VAL A N 1
ATOM 740 C CA . VAL A 1 95 ?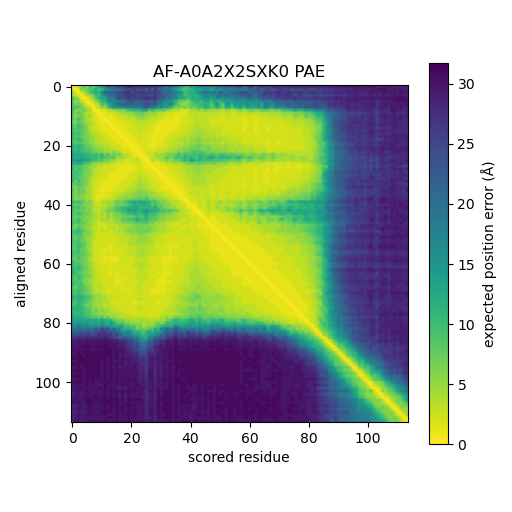 -29.175 -21.025 37.917 1.00 38.09 95 VAL A CA 1
ATOM 741 C C . VAL A 1 95 ? -30.430 -21.930 37.956 1.00 38.09 95 VAL A C 1
ATOM 743 O O . VAL A 1 95 ? -31.403 -21.578 38.607 1.00 38.09 95 VAL A O 1
ATOM 746 N N . ALA A 1 96 ? -30.333 -23.088 37.267 1.00 43.09 96 ALA A N 1
ATOM 747 C CA . ALA A 1 96 ? -30.862 -24.462 37.506 1.00 43.09 96 ALA A CA 1
ATOM 748 C C . ALA A 1 96 ? -32.209 -24.687 38.266 1.00 43.09 96 ALA A C 1
ATOM 750 O O . ALA A 1 96 ? -32.423 -24.066 39.300 1.00 43.09 96 ALA A O 1
ATOM 751 N N . PRO A 1 97 ? -33.071 -25.668 37.871 1.00 42.31 97 PRO A N 1
ATOM 752 C CA . PRO A 1 97 ? -32.692 -27.091 37.815 1.00 42.31 97 PRO A CA 1
ATOM 753 C C . PRO A 1 97 ? -33.246 -27.920 36.634 1.00 42.31 97 PRO A C 1
ATOM 755 O O . PRO A 1 97 ? -34.171 -27.545 35.921 1.00 42.31 97 PRO A O 1
ATOM 758 N N . ALA A 1 98 ? -32.620 -29.083 36.444 1.00 51.12 98 ALA A N 1
ATOM 759 C CA . ALA A 1 98 ? -32.929 -30.104 35.449 1.00 51.12 98 ALA A CA 1
ATOM 760 C C . ALA A 1 98 ? -34.380 -30.623 35.496 1.00 51.12 98 ALA A C 1
ATOM 762 O O . ALA A 1 98 ? -34.901 -30.857 36.587 1.00 51.12 98 ALA A O 1
ATOM 763 N N . PRO A 1 99 ? -34.970 -30.990 34.343 1.00 45.91 99 PRO A N 1
ATOM 764 C CA . PRO A 1 99 ? -35.992 -32.015 34.286 1.00 45.91 99 PRO A CA 1
ATOM 765 C C . PRO A 1 99 ? -35.396 -33.324 33.755 1.00 45.91 99 PRO A C 1
ATOM 767 O O . PRO A 1 99 ? -34.820 -33.402 32.668 1.00 45.91 99 PRO A O 1
ATOM 770 N N . ALA A 1 100 ? -35.561 -34.379 34.548 1.00 54.78 100 ALA A N 1
ATOM 771 C CA . ALA A 1 100 ? -35.433 -35.750 34.098 1.00 54.78 100 ALA A CA 1
ATOM 772 C C . ALA A 1 100 ? -36.490 -36.026 33.015 1.00 54.78 100 ALA A C 1
ATOM 774 O O . ALA A 1 100 ? -37.686 -35.995 33.284 1.00 54.78 100 ALA A O 1
ATOM 775 N N . GLY A 1 101 ? -36.037 -36.317 31.799 1.00 47.69 101 GLY A N 1
ATOM 776 C CA . GLY A 1 101 ? -36.876 -36.756 30.686 1.00 47.69 101 GLY A CA 1
ATOM 777 C C . GLY A 1 101 ? -36.090 -37.738 29.832 1.00 47.69 101 GLY A C 1
ATOM 778 O O . GLY A 1 101 ? -35.559 -37.382 28.786 1.00 47.69 101 GLY A O 1
ATOM 779 N N . ARG A 1 102 ? -35.921 -38.964 30.338 1.00 52.41 102 ARG A N 1
ATOM 780 C CA . ARG A 1 102 ? -35.227 -40.041 29.625 1.00 52.41 102 ARG A CA 1
ATOM 781 C C . ARG A 1 102 ? -36.069 -40.459 28.417 1.00 52.41 102 ARG A C 1
ATOM 783 O O . ARG A 1 102 ? -37.228 -40.836 28.571 1.00 52.41 102 ARG A O 1
ATOM 790 N N . VAL A 1 103 ? -35.469 -40.376 27.234 1.00 46.62 103 VAL A N 1
ATOM 791 C CA . VAL A 1 103 ? -36.061 -40.768 25.951 1.00 46.62 103 VAL A CA 1
ATOM 792 C C . VAL A 1 103 ? -36.282 -42.281 25.952 1.00 46.62 103 VAL A C 1
ATOM 794 O O . VAL A 1 103 ? -35.351 -43.050 26.187 1.00 46.62 103 VAL A O 1
ATOM 797 N N . SER A 1 104 ? -37.525 -42.699 25.728 1.00 44.97 104 SER A N 1
ATOM 798 C CA . SER A 1 104 ? -37.891 -44.100 25.532 1.00 44.97 104 SER A CA 1
ATOM 799 C C . SER A 1 104 ? -37.835 -44.466 24.050 1.00 44.97 104 SER A C 1
ATOM 801 O O . SER A 1 104 ? -38.393 -43.743 23.229 1.00 44.97 104 SER A O 1
ATOM 803 N N . THR A 1 105 ? -37.272 -45.657 23.785 1.00 51.94 105 THR A N 1
ATOM 804 C CA . THR A 1 105 ? -37.533 -46.580 22.651 1.00 51.94 105 THR A CA 1
ATOM 805 C C . THR A 1 105 ? -37.069 -46.119 21.251 1.00 51.94 105 THR A C 1
ATOM 807 O O . THR A 1 105 ? -37.093 -44.938 20.954 1.00 51.94 105 THR A O 1
ATOM 810 N N . THR A 1 106 ? -36.568 -46.944 20.326 1.00 51.75 106 THR A N 1
ATOM 811 C CA . THR A 1 106 ? -36.660 -48.395 20.065 1.00 51.75 106 THR A CA 1
ATOM 812 C C . THR A 1 106 ? -35.405 -48.894 19.326 1.00 51.75 106 THR A C 1
ATOM 814 O O . THR A 1 106 ? -34.862 -48.185 18.480 1.00 51.75 106 THR A O 1
ATOM 817 N N . LEU A 1 107 ? -35.010 -50.149 19.579 1.00 46.66 107 LEU A N 1
ATOM 818 C CA . LEU A 1 107 ? -34.091 -50.932 18.738 1.00 46.66 107 LEU A CA 1
ATOM 819 C C . LEU A 1 107 ? -34.603 -51.060 17.290 1.00 46.66 107 LEU A C 1
ATOM 821 O O . LEU A 1 107 ? -35.815 -51.109 17.071 1.00 46.66 107 LEU A O 1
ATOM 825 N N . PRO A 1 108 ? -33.688 -51.323 16.342 1.00 55.66 108 PRO A N 1
ATOM 826 C CA . PRO A 1 108 ? -33.842 -52.571 15.607 1.00 55.66 108 PRO A CA 1
ATOM 827 C C . PRO A 1 108 ? -32.557 -53.406 15.607 1.00 55.66 108 PRO A C 1
ATOM 829 O O . PRO A 1 108 ? -31.458 -52.933 15.326 1.00 55.66 108 PRO A O 1
ATOM 832 N N . ALA A 1 109 ? -32.735 -54.687 15.922 1.00 49.50 109 ALA A N 1
ATOM 833 C CA . ALA A 1 109 ? -31.804 -55.753 15.593 1.00 49.50 109 ALA A CA 1
ATOM 834 C C . ALA A 1 109 ? -31.895 -56.072 14.095 1.00 49.50 109 ALA A C 1
ATOM 836 O O . ALA A 1 109 ? -32.986 -55.960 13.539 1.00 49.50 109 ALA A O 1
ATOM 837 N N . THR A 1 110 ? -30.780 -56.498 13.487 1.00 45.44 110 THR A N 1
ATOM 838 C CA . THR A 1 110 ? -30.620 -57.575 12.470 1.00 45.44 110 THR A CA 1
ATOM 839 C C . THR A 1 110 ? -29.150 -57.529 12.000 1.00 45.44 110 THR A C 1
ATOM 841 O O . THR A 1 110 ? -28.713 -56.504 11.495 1.00 45.44 110 THR A O 1
ATOM 844 N N . SER A 1 111 ? -28.306 -58.476 12.447 1.00 44.47 111 SER A N 1
ATOM 845 C CA . SER A 1 111 ? -27.732 -59.604 11.665 1.00 44.47 111 SER A CA 1
ATOM 846 C C . SER A 1 111 ? -26.868 -59.133 10.480 1.00 44.47 111 SER A C 1
ATOM 848 O O . SER A 1 111 ? -27.347 -58.379 9.647 1.00 44.47 111 SER A O 1
ATOM 850 N N . VAL A 1 112 ? -25.587 -59.505 10.358 1.00 45.78 112 VAL A N 1
ATOM 851 C CA . VAL A 1 112 ? -25.163 -60.793 9.771 1.00 45.78 112 VAL A CA 1
ATOM 852 C C . VAL A 1 112 ? -23.679 -61.102 10.100 1.00 45.78 112 VAL A C 1
ATOM 854 O O . VAL A 1 112 ? -22.813 -60.237 10.013 1.00 45.78 112 VAL A O 1
ATOM 857 N N . SER A 1 113 ? -23.437 -62.365 10.477 1.00 52.34 113 SER A N 1
ATOM 858 C CA . SER A 1 113 ? -22.164 -63.120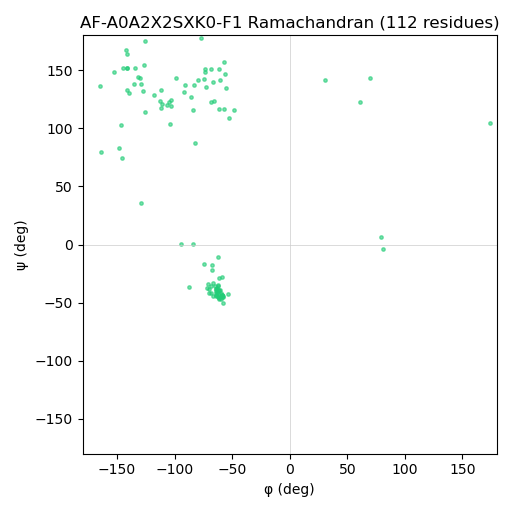 10.599 1.00 52.34 113 SER A CA 1
ATOM 859 C C . SER A 1 113 ? -21.633 -63.476 9.190 1.00 52.34 113 SER A C 1
ATOM 861 O O . SER A 1 113 ? -22.452 -63.643 8.296 1.00 52.34 113 SER A O 1
ATOM 863 N N . LYS A 1 114 ? -20.352 -63.642 8.858 1.00 45.00 114 LYS A N 1
ATOM 864 C CA . LYS A 1 114 ? -19.285 -64.487 9.408 1.00 45.00 114 LYS A CA 1
ATOM 865 C C . LYS A 1 114 ? -18.024 -64.203 8.582 1.00 45.00 114 LYS A C 1
ATOM 867 O O . LYS A 1 114 ? -18.196 -63.919 7.376 1.00 45.00 114 LYS A O 1
#